Protein AF-A0A6G3X8B3-F1 (afdb_monomer_lite)

InterPro domains:
  IPR023213 Chloramphenicol acetyltransferase-like domain superfamily [G3DSA:3.30.559.10] (2-66)

Radius of gyration: 13.89 Å; chains: 1; bounding box: 27×25×40 Å

pLDDT: mean 91.08, std 5.63, range [62.28, 97.5]

Foldseek 3Di:
DPLVVLVVVVVVVLVVVQPDDADPVDGDQKDWDWADSDPPDIDIHIHGHCVVAPPVNVVVVVVVVD

Secondary structure (DSSP, 8-state):
--HHHHHHHHHHHHHHHHHSPP-TTTS-SEEEEEEESSSS-EEEEEEE-TTT--HHHHHHHHHHH-

Structure (mmCIF, N/CA/C/O backbone):
data_AF-A0A6G3X8B3-F1
#
_entry.id   AF-A0A6G3X8B3-F1
#
loop_
_atom_site.group_PDB
_atom_site.id
_atom_site.type_symbol
_atom_site.label_atom_id
_atom_site.label_alt_id
_atom_site.label_comp_id
_atom_site.label_asym_id
_atom_site.label_entity_id
_atom_site.label_seq_id
_atom_site.pdbx_PDB_ins_code
_atom_site.Cartn_x
_atom_site.Cartn_y
_atom_site.Cartn_z
_atom_site.occupancy
_atom_site.B_iso_or_equiv
_atom_site.auth_seq_id
_atom_site.auth_comp_id
_atom_site.auth_asym_id
_atom_site.auth_atom_id
_atom_site.pdbx_PDB_mo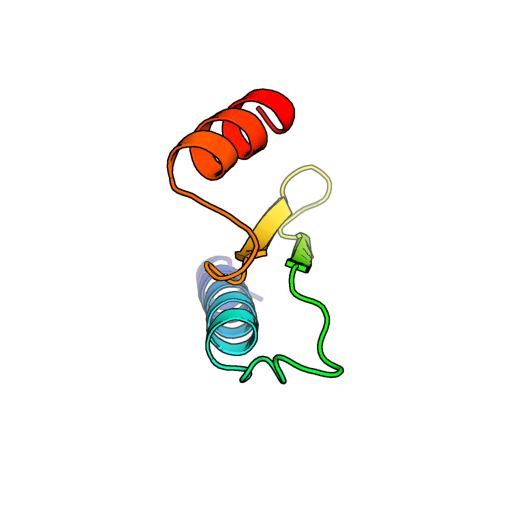del_num
ATOM 1 N N . LEU A 1 1 ? -16.415 -6.032 17.465 1.00 62.28 1 LEU A N 1
ATOM 2 C CA . LEU A 1 1 ? -15.078 -6.645 17.635 1.00 62.28 1 LEU A CA 1
ATOM 3 C C . LEU A 1 1 ? -14.342 -5.925 18.756 1.00 62.28 1 LEU A C 1
ATOM 5 O O . LEU A 1 1 ? -14.429 -4.696 18.808 1.00 62.28 1 LEU A O 1
ATOM 9 N N . ALA A 1 2 ? -13.677 -6.671 19.643 1.00 77.50 2 ALA A N 1
ATOM 10 C CA . ALA A 1 2 ? -12.710 -6.102 20.585 1.00 77.50 2 ALA A CA 1
ATOM 11 C C . ALA A 1 2 ? -11.621 -5.326 19.809 1.00 77.50 2 ALA A C 1
ATOM 13 O O . ALA A 1 2 ? -11.372 -5.696 18.658 1.00 77.50 2 ALA A O 1
ATOM 14 N N . PRO A 1 3 ? -10.998 -4.276 20.378 1.00 77.69 3 PRO A N 1
ATOM 15 C CA . PRO A 1 3 ? -10.026 -3.435 19.666 1.00 77.69 3 PRO A CA 1
ATOM 16 C C . PRO A 1 3 ? -8.945 -4.238 18.924 1.00 77.69 3 PRO A C 1
ATOM 18 O O . PRO A 1 3 ? -8.821 -4.109 17.712 1.00 77.69 3 PRO A O 1
ATOM 21 N N . SER A 1 4 ? -8.324 -5.214 19.592 1.00 86.00 4 SER A N 1
ATOM 22 C CA . SER A 1 4 ? -7.287 -6.080 19.009 1.00 86.00 4 SER A CA 1
ATOM 23 C C . SER A 1 4 ? -7.736 -6.907 17.796 1.00 86.00 4 SER A C 1
ATOM 25 O O . SER A 1 4 ? -6.946 -7.169 16.894 1.00 86.00 4 SER A O 1
ATOM 27 N N . LEU A 1 5 ? -9.008 -7.315 17.740 1.00 88.94 5 LEU A N 1
ATOM 28 C CA . LEU A 1 5 ? -9.553 -8.045 16.590 1.00 88.94 5 LEU A CA 1
ATOM 29 C C . LEU A 1 5 ? -9.793 -7.123 15.393 1.00 88.94 5 LEU A C 1
ATOM 31 O O . LEU A 1 5 ? -9.690 -7.563 14.253 1.00 88.94 5 LEU A O 1
ATOM 35 N N . ARG A 1 6 ? -10.122 -5.847 15.638 1.00 88.38 6 ARG A N 1
ATOM 36 C CA . ARG A 1 6 ? -10.211 -4.852 14.560 1.00 88.38 6 ARG A CA 1
ATOM 37 C C . ARG A 1 6 ? -8.823 -4.584 14.003 1.00 88.38 6 ARG A C 1
ATOM 39 O O . ARG A 1 6 ? -8.670 -4.529 12.789 1.00 88.38 6 ARG A O 1
ATOM 46 N N . ASP A 1 7 ? -7.831 -4.441 14.878 1.00 91.81 7 ASP A N 1
ATOM 47 C CA . ASP A 1 7 ? -6.428 -4.200 14.522 1.00 91.81 7 ASP A CA 1
ATOM 48 C C . ASP A 1 7 ? -5.897 -5.289 13.597 1.00 91.81 7 ASP A C 1
ATOM 50 O O . ASP A 1 7 ? -5.442 -4.977 12.496 1.00 91.81 7 ASP A O 1
ATOM 54 N N . ALA A 1 8 ? -6.094 -6.549 13.986 1.00 94.00 8 ALA A N 1
ATOM 55 C CA . ALA A 1 8 ? -5.731 -7.704 13.174 1.00 94.00 8 ALA A CA 1
ATOM 56 C C . ALA A 1 8 ? -6.445 -7.734 11.811 1.00 94.00 8 ALA A C 1
ATOM 58 O O . ALA A 1 8 ? -5.822 -8.053 10.802 1.00 94.00 8 ALA A O 1
ATOM 59 N N . GLU A 1 9 ? -7.735 -7.390 11.757 1.00 95.12 9 GLU A N 1
ATOM 60 C CA . GLU A 1 9 ? -8.481 -7.427 10.495 1.00 95.12 9 GLU A CA 1
ATOM 61 C C . GLU A 1 9 ? -8.031 -6.340 9.514 1.00 95.12 9 GLU A C 1
ATOM 63 O O . GLU A 1 9 ? -7.890 -6.613 8.327 1.00 95.12 9 GLU A O 1
ATOM 68 N N . ALA A 1 10 ? -7.757 -5.122 9.980 1.00 95.44 10 ALA A N 1
ATOM 69 C CA . ALA A 1 10 ? -7.236 -4.084 9.090 1.00 95.44 10 ALA A CA 1
ATOM 70 C C . ALA A 1 10 ? -5.841 -4.429 8.562 1.00 95.44 10 ALA A C 1
ATOM 72 O O . ALA A 1 10 ? -5.593 -4.234 7.376 1.00 95.44 10 ALA A O 1
ATOM 73 N N . ALA A 1 11 ? -4.970 -4.994 9.408 1.00 95.00 11 ALA A N 1
ATOM 74 C CA . ALA A 1 11 ? -3.673 -5.499 8.966 1.00 95.00 11 ALA A CA 1
ATOM 75 C C . ALA A 1 11 ? -3.847 -6.570 7.880 1.00 95.00 11 ALA A C 1
ATOM 77 O O . ALA A 1 11 ? -3.264 -6.454 6.808 1.00 95.00 11 ALA A O 1
ATOM 78 N N . ARG A 1 12 ? -4.755 -7.535 8.089 1.00 96.75 12 ARG A N 1
ATOM 79 C CA . ARG A 1 12 ? -5.076 -8.572 7.096 1.00 96.75 12 ARG A CA 1
ATOM 80 C C . ARG A 1 12 ? -5.562 -7.988 5.765 1.00 96.75 12 ARG A C 1
ATOM 82 O O . ARG A 1 12 ? -5.224 -8.516 4.708 1.00 96.75 12 ARG A O 1
ATOM 89 N N . LEU A 1 13 ? -6.380 -6.935 5.799 1.00 97.50 13 LEU A N 1
ATOM 90 C CA . LEU A 1 13 ? -6.857 -6.264 4.587 1.00 97.50 13 LEU A CA 1
ATOM 91 C C . LEU A 1 13 ? -5.726 -5.518 3.860 1.00 97.50 13 LEU A C 1
ATOM 93 O O . LEU A 1 13 ? -5.664 -5.569 2.633 1.00 97.50 13 LEU A O 1
ATOM 97 N N . GLY A 1 14 ? -4.823 -4.871 4.601 1.00 97.25 14 GLY A N 1
ATOM 98 C CA . GLY A 1 14 ? -3.613 -4.259 4.053 1.00 97.25 14 GLY A CA 1
ATOM 99 C C . GLY A 1 14 ? -2.687 -5.292 3.409 1.00 97.25 14 GLY A C 1
ATOM 100 O O . GLY A 1 14 ? -2.301 -5.137 2.252 1.00 97.25 14 GLY A O 1
ATOM 101 N N . ASP A 1 15 ? -2.409 -6.393 4.106 1.00 97.44 15 ASP A N 1
ATOM 102 C CA . ASP A 1 15 ? -1.594 -7.499 3.592 1.00 97.4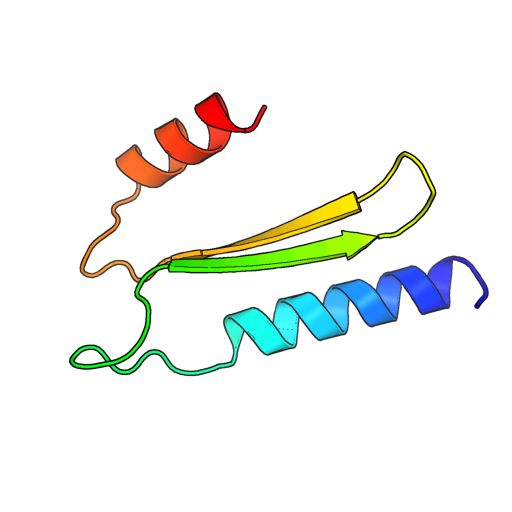4 15 ASP A CA 1
ATOM 103 C C . ASP A 1 15 ? -2.190 -8.080 2.304 1.00 97.44 15 ASP A C 1
ATOM 105 O O . ASP A 1 15 ? -1.469 -8.328 1.338 1.00 97.44 15 ASP A O 1
ATOM 109 N N . ALA A 1 16 ? -3.516 -8.242 2.251 1.00 97.12 16 ALA A N 1
ATOM 110 C CA . ALA A 1 16 ? -4.206 -8.697 1.048 1.00 97.12 16 ALA A CA 1
ATOM 111 C C . ALA A 1 16 ? -4.046 -7.713 -0.125 1.00 97.12 16 ALA A C 1
ATOM 113 O O . ALA A 1 16 ? -3.819 -8.151 -1.252 1.00 97.12 16 ALA A O 1
ATOM 114 N N . LEU A 1 17 ? -4.103 -6.397 0.125 1.00 96.31 17 LEU A N 1
ATOM 115 C CA . LEU A 1 17 ? -3.833 -5.389 -0.905 1.00 96.31 17 LEU A CA 1
ATOM 116 C C . LEU A 1 17 ? -2.399 -5.511 -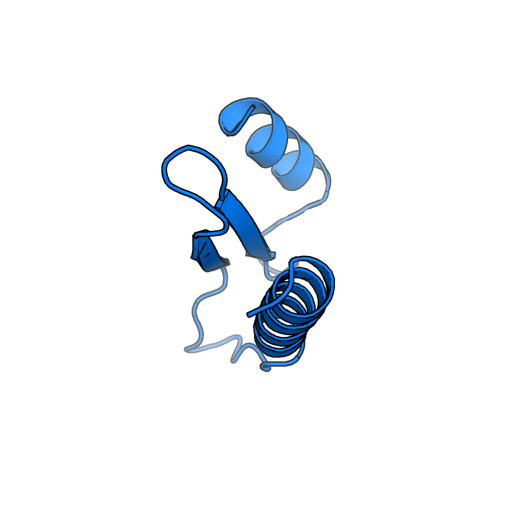1.441 1.00 96.31 17 LEU A C 1
ATOM 118 O O . LEU A 1 17 ? -2.196 -5.443 -2.651 1.00 96.31 17 LEU A O 1
ATOM 122 N N . PHE A 1 18 ? -1.398 -5.690 -0.578 1.00 94.19 18 PHE A N 1
ATOM 123 C CA . PHE A 1 18 ? 0.002 -5.781 -1.009 1.00 94.19 18 PHE A CA 1
ATOM 124 C C . PHE A 1 18 ? 0.360 -7.117 -1.669 1.00 94.19 18 PHE A C 1
ATOM 126 O O . PHE A 1 18 ? 1.252 -7.148 -2.514 1.00 94.19 18 PHE A O 1
ATOM 133 N N . ALA A 1 19 ? -0.337 -8.201 -1.320 1.00 94.69 19 ALA A N 1
ATOM 134 C CA . ALA A 1 19 ? -0.115 -9.527 -1.891 1.00 94.69 19 ALA A CA 1
ATOM 135 C C . ALA A 1 19 ? -0.708 -9.699 -3.300 1.00 94.69 19 ALA A C 1
ATOM 137 O O . ALA A 1 19 ? -0.273 -10.581 -4.039 1.00 94.69 19 ALA A O 1
ATOM 138 N N . GLU A 1 20 ? -1.696 -8.883 -3.673 1.00 90.81 20 GLU A N 1
ATOM 139 C CA . GLU A 1 20 ? -2.364 -8.980 -4.970 1.00 90.81 20 GLU A CA 1
ATOM 140 C C . GLU A 1 20 ? -1.398 -8.584 -6.115 1.00 90.81 20 GLU A C 1
ATOM 142 O O . GLU A 1 20 ? -0.929 -7.441 -6.151 1.00 90.81 20 GLU A O 1
ATOM 147 N N . PRO A 1 21 ? -1.087 -9.478 -7.072 1.00 89.94 21 PRO A N 1
ATOM 148 C CA . PRO A 1 21 ? -0.177 -9.166 -8.172 1.00 89.94 21 PRO A CA 1
ATOM 149 C C . PRO A 1 21 ? -0.678 -8.007 -9.044 1.00 89.94 21 PRO A C 1
ATOM 151 O O . PRO A 1 21 ? -1.876 -7.850 -9.274 1.00 89.94 21 PRO A O 1
ATOM 154 N N . VAL A 1 22 ? 0.247 -7.209 -9.577 1.00 88.94 22 VAL A N 1
ATOM 155 C CA . VAL A 1 22 ? -0.071 -6.157 -10.553 1.00 88.94 22 VAL A CA 1
ATOM 156 C C . VAL A 1 22 ? 0.220 -6.691 -11.951 1.00 88.94 22 VAL A C 1
ATOM 158 O O . VAL A 1 22 ? 1.355 -7.060 -12.239 1.00 88.94 22 VAL A O 1
ATOM 161 N N . ASP A 1 23 ? -0.794 -6.713 -12.816 1.00 89.88 23 ASP A N 1
ATOM 162 C CA . ASP A 1 23 ? -0.604 -6.894 -14.259 1.00 89.88 23 ASP A CA 1
ATOM 163 C C . ASP A 1 23 ? 0.020 -5.603 -14.831 1.00 89.88 23 ASP A C 1
ATOM 165 O O . ASP A 1 23 ? -0.634 -4.560 -14.786 1.00 89.88 23 ASP A O 1
ATOM 169 N N . PRO A 1 24 ? 1.258 -5.624 -15.357 1.00 83.56 24 PRO A N 1
ATOM 170 C CA . PRO A 1 24 ? 1.917 -4.417 -15.859 1.00 83.56 24 PRO A CA 1
ATOM 171 C C . PRO A 1 24 ? 1.257 -3.817 -17.108 1.00 83.56 24 PRO A C 1
ATOM 173 O O . PRO A 1 24 ? 1.471 -2.644 -17.402 1.00 83.56 24 PRO A O 1
ATOM 176 N N . GLU A 1 25 ? 0.483 -4.603 -17.861 1.00 89.00 25 GLU A N 1
ATOM 177 C CA . GLU A 1 25 ? -0.180 -4.158 -19.090 1.00 89.00 25 GLU A CA 1
ATOM 178 C C . GLU A 1 25 ? -1.602 -3.646 -18.837 1.00 89.00 25 GLU A C 1
ATOM 180 O O . GLU A 1 25 ? -2.112 -2.829 -19.606 1.00 89.00 25 GLU A O 1
ATOM 1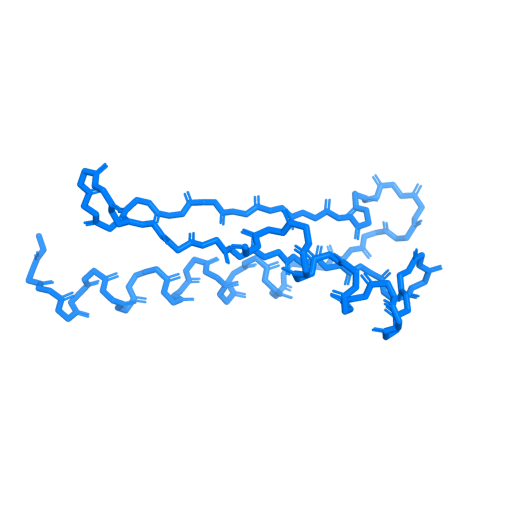85 N N . ARG A 1 26 ? -2.277 -4.163 -17.802 1.00 85.12 26 ARG A N 1
ATOM 186 C CA . ARG A 1 26 ? -3.731 -3.972 -17.614 1.00 85.12 26 ARG A CA 1
ATOM 187 C C . ARG A 1 26 ? -4.150 -3.615 -16.195 1.00 85.12 26 ARG A C 1
ATOM 189 O O . ARG A 1 26 ? -5.280 -3.175 -15.988 1.00 85.12 26 ARG A O 1
ATOM 196 N N . GLY A 1 27 ? -3.284 -3.850 -15.219 1.00 81.56 27 GLY A N 1
ATOM 197 C CA . GLY A 1 27 ? -3.558 -3.616 -13.811 1.00 81.56 27 GLY A CA 1
ATOM 198 C C . GLY A 1 27 ? -3.370 -2.146 -13.438 1.00 81.56 27 GLY A C 1
ATOM 199 O O . GLY A 1 27 ? -2.535 -1.452 -14.022 1.00 81.56 27 GLY A O 1
ATOM 200 N N . PRO A 1 28 ? -4.116 -1.640 -12.443 1.00 87.81 28 PRO A N 1
ATOM 201 C CA . PRO A 1 28 ? -3.872 -0.302 -11.939 1.00 87.81 28 PRO A CA 1
ATOM 202 C C . PRO A 1 28 ? -2.519 -0.275 -11.213 1.00 87.81 28 PRO A C 1
ATOM 204 O O . PRO A 1 28 ? -2.293 -1.014 -10.251 1.00 87.81 28 PRO A O 1
ATOM 207 N N . ALA A 1 29 ? -1.617 0.594 -11.670 1.00 89.62 29 ALA A N 1
ATOM 208 C CA . ALA A 1 29 ? -0.289 0.754 -11.079 1.00 89.62 29 ALA A CA 1
ATOM 209 C C . ALA A 1 29 ? -0.322 1.368 -9.666 1.00 89.62 29 ALA A C 1
ATOM 211 O O . ALA A 1 29 ? 0.644 1.247 -8.915 1.00 89.62 29 ALA A O 1
ATOM 212 N N . ILE A 1 30 ? -1.444 1.9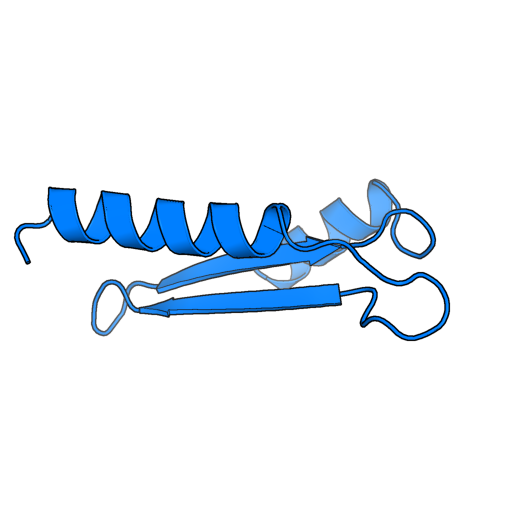92 -9.305 1.00 91.31 30 ILE A N 1
ATOM 213 C CA . ILE A 1 30 ? -1.766 2.477 -7.965 1.00 91.31 30 ILE A CA 1
ATOM 214 C C . ILE A 1 30 ? -3.082 1.847 -7.519 1.00 91.31 30 ILE A C 1
ATOM 216 O O . ILE A 1 30 ? -4.067 1.864 -8.254 1.00 91.31 30 ILE A O 1
ATOM 220 N N . ALA A 1 31 ? -3.110 1.329 -6.296 1.00 93.69 31 ALA A N 1
ATOM 221 C CA . ALA A 1 31 ? -4.326 0.879 -5.635 1.00 93.69 31 ALA A CA 1
ATOM 222 C C . ALA A 1 31 ? -4.336 1.381 -4.189 1.00 93.69 31 ALA A C 1
ATOM 224 O O . ALA A 1 31 ? -3.295 1.396 -3.532 1.00 93.69 31 ALA A O 1
ATOM 225 N N . ALA A 1 32 ? -5.507 1.777 -3.693 1.00 94.94 32 ALA A N 1
ATOM 226 C CA . ALA A 1 32 ? -5.670 2.273 -2.334 1.00 94.94 32 ALA A CA 1
ATOM 227 C C . ALA A 1 32 ? -6.831 1.575 -1.625 1.00 94.94 32 ALA A C 1
ATOM 229 O O . ALA A 1 32 ? -7.849 1.246 -2.238 1.00 94.94 32 ALA A O 1
ATOM 230 N N . LEU A 1 33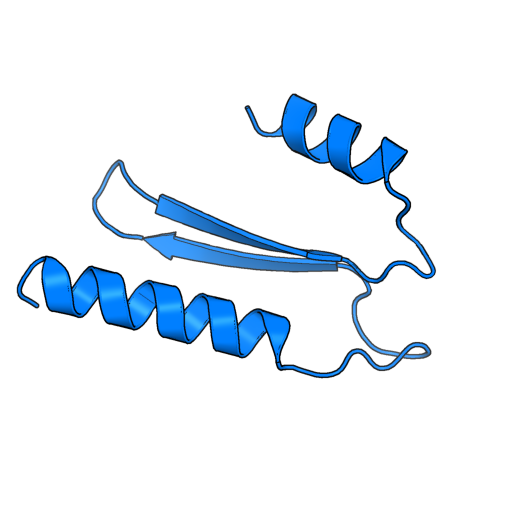 ? -6.680 1.387 -0.319 1.00 96.81 33 LEU A N 1
ATOM 231 C CA . LEU A 1 33 ? -7.698 0.853 0.571 1.00 96.81 33 LEU A CA 1
ATOM 232 C C . LEU A 1 33 ? -7.796 1.750 1.805 1.00 96.81 33 LEU A C 1
ATOM 234 O O . LEU A 1 33 ? -6.809 1.944 2.508 1.00 96.81 33 LEU A O 1
ATOM 238 N N . LEU A 1 34 ? -9.001 2.242 2.095 1.00 96.88 34 LEU A N 1
ATOM 239 C CA . LEU A 1 34 ? -9.294 2.990 3.315 1.00 96.88 34 LEU A CA 1
ATOM 240 C C . LEU A 1 34 ? -10.113 2.117 4.271 1.00 96.88 34 LEU A C 1
ATOM 242 O O . LEU A 1 34 ? -11.265 1.782 3.987 1.00 96.88 34 LEU A O 1
ATOM 246 N N . VAL A 1 35 ? -9.537 1.766 5.418 1.00 96.50 35 VAL A N 1
ATOM 247 C CA . VAL A 1 35 ? -10.203 0.968 6.452 1.00 96.50 35 VAL A CA 1
ATOM 248 C C . VAL A 1 35 ? -10.679 1.883 7.571 1.00 96.50 35 VAL A C 1
ATOM 250 O O . VAL A 1 35 ? -9.888 2.509 8.269 1.00 96.50 35 VAL A O 1
ATOM 253 N N . ARG A 1 36 ? -11.994 1.936 7.789 1.00 94.31 36 ARG A N 1
ATOM 254 C CA . ARG A 1 36 ? -12.578 2.692 8.903 1.00 94.31 36 ARG A CA 1
ATOM 255 C C . ARG A 1 36 ? -12.360 1.965 10.234 1.00 94.31 36 ARG A C 1
ATOM 257 O O . ARG A 1 36 ? -12.944 0.903 10.457 1.00 94.31 36 ARG A O 1
ATOM 264 N N . ARG A 1 37 ? -11.588 2.567 11.145 1.00 91.56 37 ARG A N 1
ATOM 265 C CA . ARG A 1 37 ? -11.367 2.078 12.522 1.00 91.56 37 ARG A CA 1
ATOM 266 C C . ARG A 1 37 ? -12.439 2.576 13.486 1.00 91.56 37 ARG A C 1
ATOM 268 O O . ARG A 1 37 ? -12.976 1.798 14.276 1.00 91.56 37 ARG A O 1
ATOM 275 N N . ALA A 1 38 ? -12.760 3.862 13.378 1.00 90.44 38 ALA A N 1
ATOM 276 C CA . ALA A 1 38 ? -13.773 4.585 14.143 1.00 90.44 38 ALA A CA 1
ATOM 277 C C . ALA A 1 38 ? -14.387 5.697 13.269 1.00 90.44 38 ALA A C 1
ATOM 279 O O . ALA A 1 38 ? -14.142 5.741 12.068 1.00 90.44 38 ALA A O 1
ATOM 280 N N . ALA A 1 39 ? -15.215 6.578 13.834 1.00 93.06 39 ALA A N 1
ATOM 281 C CA . ALA A 1 39 ? -15.822 7.672 13.066 1.00 93.06 39 ALA A CA 1
ATOM 282 C C . ALA A 1 39 ? -14.775 8.649 12.491 1.00 93.06 39 ALA A C 1
ATOM 284 O O . ALA A 1 39 ? -14.950 9.158 11.389 1.00 93.06 39 ALA A O 1
ATOM 285 N N . ASP A 1 40 ? -13.685 8.857 13.224 1.00 94.12 40 ASP A N 1
ATOM 286 C CA . ASP A 1 40 ? -12.624 9.838 12.988 1.00 94.12 40 ASP A CA 1
ATOM 287 C C . ASP A 1 40 ? -11.237 9.204 12.791 1.00 94.12 40 ASP A C 1
ATOM 289 O O . ASP A 1 40 ? -10.262 9.910 12.562 1.00 94.12 40 ASP A O 1
ATOM 293 N N . HIS A 1 41 ? -11.141 7.873 12.823 1.00 92.44 41 HIS A N 1
ATOM 294 C CA . HIS A 1 41 ? -9.883 7.144 12.674 1.00 92.44 41 HIS A CA 1
ATOM 295 C C . HIS A 1 41 ? -9.986 6.155 11.513 1.00 92.44 41 HIS A C 1
ATOM 297 O O . HIS A 1 41 ? -10.879 5.298 11.486 1.00 92.44 41 HIS A O 1
ATOM 303 N N . HIS A 1 42 ? -9.074 6.286 10.553 1.00 94.19 42 HIS A N 1
ATOM 304 C CA . HIS A 1 42 ? -8.978 5.433 9.378 1.00 94.19 42 HIS A CA 1
ATOM 305 C C . HIS A 1 42 ? -7.523 5.037 9.127 1.00 94.19 42 HIS A C 1
ATOM 307 O O . HIS A 1 42 ? -6.627 5.852 9.330 1.00 94.19 42 HIS A O 1
ATOM 313 N N . ASP A 1 43 ? -7.324 3.823 8.623 1.00 95.31 43 ASP A N 1
ATOM 314 C CA . ASP A 1 43 ? -6.038 3.377 8.092 1.00 95.31 43 ASP A CA 1
ATOM 315 C C . ASP A 1 43 ? -6.104 3.491 6.567 1.00 95.31 43 ASP A C 1
ATOM 317 O O . ASP A 1 43 ? -7.023 2.947 5.944 1.00 95.31 43 ASP A O 1
ATOM 321 N N . LEU A 1 44 ? -5.147 4.195 5.968 1.00 95.25 44 LEU A N 1
ATOM 322 C CA . LEU A 1 44 ? -4.979 4.274 4.521 1.00 95.25 44 LEU A CA 1
ATOM 323 C C . LEU A 1 44 ? -3.811 3.377 4.103 1.00 95.25 44 LEU A C 1
ATOM 325 O O . LEU A 1 44 ? -2.675 3.595 4.515 1.00 95.25 44 LEU A O 1
ATOM 329 N N . PHE A 1 45 ? -4.091 2.396 3.251 1.00 95.94 45 PHE A N 1
ATOM 330 C CA . PHE A 1 45 ? -3.080 1.580 2.588 1.00 95.94 45 PHE A CA 1
ATOM 331 C C . PHE A 1 45 ? -2.982 2.004 1.129 1.00 95.94 45 PHE A C 1
ATOM 333 O O . PHE A 1 45 ? -4.000 2.069 0.438 1.00 95.94 45 PHE A O 1
ATOM 340 N N . VAL A 1 46 ? -1.765 2.259 0.650 1.00 94.19 46 VAL A N 1
ATOM 341 C CA . VAL A 1 46 ? -1.496 2.592 -0.752 1.00 94.19 46 VAL A CA 1
ATOM 342 C C . VAL A 1 46 ? -0.430 1.649 -1.283 1.00 94.19 46 VAL A C 1
ATOM 344 O O . VAL A 1 46 ? 0.670 1.569 -0.741 1.00 94.19 46 VAL A O 1
ATOM 347 N N . ARG A 1 47 ? -0.756 0.934 -2.358 1.00 93.06 47 ARG A N 1
ATOM 348 C CA . ARG A 1 47 ? 0.188 0.122 -3.120 1.00 93.06 47 ARG A CA 1
ATOM 349 C C . ARG A 1 47 ? 0.526 0.845 -4.410 1.00 93.06 47 ARG A C 1
ATOM 351 O O . ARG A 1 47 ? -0.371 1.205 -5.171 1.00 93.06 47 ARG A O 1
ATOM 358 N N . VAL A 1 48 ? 1.818 0.972 -4.673 1.00 91.62 48 VAL A N 1
ATOM 359 C CA . VAL A 1 48 ? 2.365 1.589 -5.882 1.00 91.62 48 VAL A CA 1
ATOM 360 C C . VAL A 1 48 ? 3.252 0.586 -6.617 1.00 91.62 48 VAL A C 1
ATOM 362 O O . VAL A 1 48 ? 3.976 -0.193 -5.994 1.00 91.62 48 VAL A O 1
ATOM 365 N N . HIS A 1 49 ? 3.203 0.586 -7.945 1.00 90.19 49 HIS A N 1
ATOM 366 C CA . HIS A 1 49 ? 4.106 -0.200 -8.776 1.00 90.19 49 HIS A CA 1
ATOM 367 C C . HIS A 1 49 ? 5.341 0.632 -9.143 1.00 90.19 49 HIS A C 1
ATOM 369 O O . HIS A 1 49 ? 5.227 1.657 -9.812 1.00 90.19 49 HIS A O 1
ATOM 375 N N . HIS A 1 50 ? 6.536 0.158 -8.775 1.00 88.44 50 HIS A N 1
ATOM 376 C CA . HIS A 1 50 ? 7.786 0.909 -8.962 1.00 88.44 50 HIS A CA 1
ATOM 377 C C . HIS A 1 50 ? 8.123 1.238 -10.431 1.00 88.44 50 HIS A C 1
ATOM 379 O O . HIS A 1 50 ? 8.852 2.179 -10.717 1.00 88.44 50 HIS A O 1
ATOM 385 N N . GLY A 1 51 ? 7.562 0.488 -11.387 1.00 88.56 51 GLY A N 1
ATOM 386 C CA . GLY A 1 51 ? 7.704 0.775 -12.820 1.00 88.56 51 GLY A CA 1
ATOM 387 C C . GLY A 1 51 ? 7.119 2.124 -13.266 1.00 88.56 51 GLY A C 1
ATOM 388 O O . GLY A 1 51 ? 7.449 2.578 -14.356 1.00 88.56 51 GLY A O 1
ATOM 389 N N . VAL A 1 52 ? 6.276 2.764 -12.445 1.00 86.69 52 VAL A N 1
ATOM 390 C CA . VAL A 1 52 ? 5.743 4.121 -12.688 1.00 86.69 52 VAL A CA 1
ATOM 391 C C . VAL A 1 52 ? 5.927 5.061 -11.491 1.00 86.69 52 VAL A C 1
ATOM 393 O O . VAL A 1 52 ? 5.429 6.183 -11.520 1.00 86.69 52 VAL A O 1
ATOM 396 N N . PHE A 1 53 ? 6.584 4.599 -10.424 1.00 90.25 53 PHE A N 1
ATOM 397 C CA . PHE A 1 53 ? 6.663 5.300 -9.147 1.00 90.25 53 PHE A CA 1
ATOM 398 C C . PHE A 1 53 ? 8.035 5.070 -8.511 1.00 90.25 53 PHE A C 1
ATOM 400 O O . PHE A 1 53 ? 8.428 3.931 -8.271 1.00 90.25 53 PHE A O 1
ATOM 407 N N . ASP A 1 54 ? 8.783 6.133 -8.251 1.00 91.19 54 ASP A N 1
ATOM 408 C CA . ASP A 1 54 ? 10.110 6.043 -7.645 1.00 91.19 54 ASP A CA 1
ATOM 409 C C . ASP A 1 54 ? 10.098 6.451 -6.164 1.00 91.19 54 ASP A C 1
ATOM 411 O O . ASP A 1 54 ? 9.066 6.808 -5.594 1.00 91.19 54 ASP A O 1
ATOM 415 N N . ALA A 1 55 ? 11.262 6.354 -5.517 1.00 89.44 55 ALA A N 1
ATOM 416 C CA . ALA A 1 55 ? 11.400 6.706 -4.107 1.00 89.44 55 ALA A CA 1
ATOM 417 C C . ALA A 1 55 ? 11.109 8.195 -3.844 1.00 89.44 55 ALA A C 1
ATOM 419 O O . ALA A 1 55 ? 10.472 8.512 -2.850 1.00 89.44 55 ALA A O 1
ATOM 420 N N . ALA A 1 56 ? 11.506 9.096 -4.749 1.00 94.38 56 ALA A N 1
ATOM 421 C CA . ALA A 1 56 ? 11.246 10.529 -4.596 1.00 94.38 56 ALA A CA 1
ATOM 422 C C . ALA A 1 56 ? 9.746 10.857 -4.713 1.00 94.38 56 ALA A C 1
ATOM 424 O O . ALA A 1 56 ? 9.228 11.695 -3.981 1.00 94.38 56 ALA A O 1
ATOM 425 N N . SER A 1 57 ? 9.030 10.159 -5.597 1.00 92.19 57 SER A N 1
ATOM 426 C CA . SER A 1 57 ? 7.573 10.257 -5.721 1.00 92.19 57 SER A CA 1
ATOM 427 C C . SER A 1 57 ? 6.859 9.755 -4.463 1.00 92.19 57 SER A C 1
ATOM 429 O O . SER A 1 57 ? 5.786 10.257 -4.136 1.00 92.19 57 SER A O 1
ATOM 431 N N . ALA A 1 58 ? 7.446 8.794 -3.736 1.00 89.81 58 ALA A N 1
ATOM 432 C CA . ALA A 1 58 ? 6.915 8.326 -2.455 1.00 89.81 58 ALA A CA 1
ATOM 433 C C . ALA A 1 58 ? 6.943 9.424 -1.395 1.00 89.81 58 ALA A C 1
ATOM 435 O O . ALA A 1 58 ? 5.948 9.602 -0.696 1.00 89.81 58 ALA A O 1
ATOM 436 N N . ASP A 1 59 ? 8.037 10.181 -1.326 1.00 91.62 59 ASP A N 1
ATOM 437 C CA . ASP A 1 59 ? 8.162 11.302 -0.395 1.00 91.62 59 ASP A CA 1
ATOM 438 C C . ASP A 1 59 ? 7.111 12.381 -0.699 1.00 91.62 59 ASP A C 1
ATOM 440 O O . ASP A 1 59 ? 6.384 12.800 0.197 1.00 91.62 59 ASP A O 1
ATOM 444 N N . VAL A 1 60 ? 6.935 12.745 -1.977 1.00 94.44 60 VAL A N 1
ATOM 445 C CA . VAL A 1 60 ? 5.896 13.707 -2.397 1.00 94.44 60 VAL A CA 1
ATOM 446 C C . VAL A 1 60 ? 4.492 13.217 -2.038 1.00 94.44 60 VAL A C 1
ATOM 448 O O . VAL A 1 60 ? 3.691 13.982 -1.511 1.00 94.44 60 VAL A O 1
ATOM 451 N N . LEU A 1 61 ? 4.183 11.941 -2.291 1.00 90.81 61 LEU A N 1
ATOM 452 C CA . LEU A 1 61 ? 2.877 11.366 -1.958 1.00 90.81 61 LEU A CA 1
ATOM 453 C C . LEU A 1 61 ? 2.595 11.420 -0.452 1.00 90.81 61 LEU A C 1
ATOM 455 O O . LEU A 1 61 ? 1.460 11.663 -0.049 1.00 90.81 61 LEU A O 1
ATOM 459 N N . VAL A 1 62 ? 3.606 11.162 0.377 1.00 89.44 62 VAL A N 1
ATOM 460 C CA . VAL A 1 62 ? 3.475 11.251 1.834 1.00 89.44 62 VAL A CA 1
ATOM 461 C C . VAL A 1 62 ? 3.242 12.700 2.259 1.00 89.44 62 VAL A C 1
ATOM 463 O O . VAL A 1 62 ? 2.322 12.946 3.034 1.00 89.44 62 VAL A O 1
ATOM 466 N N . ASP A 1 63 ? 4.004 13.646 1.711 1.00 94.12 63 ASP A N 1
ATOM 467 C CA . ASP A 1 63 ? 3.863 15.075 2.011 1.00 94.12 63 ASP A CA 1
ATOM 468 C C . ASP A 1 63 ? 2.497 15.648 1.592 1.00 94.12 63 ASP A C 1
ATOM 470 O O . ASP A 1 63 ? 1.978 16.540 2.252 1.00 94.12 63 ASP A O 1
ATOM 474 N N . GLU A 1 64 ? 1.887 15.153 0.512 1.00 92.12 64 GLU A N 1
ATOM 475 C CA . GLU A 1 64 ? 0.555 15.600 0.076 1.00 92.12 64 GLU A CA 1
ATOM 476 C C . GLU A 1 64 ? -0.595 15.026 0.921 1.00 92.12 64 GLU A C 1
ATOM 478 O O . GLU A 1 64 ? -1.699 15.580 0.926 1.00 92.12 64 GLU A O 1
ATOM 483 N N . LEU A 1 65 ? -0.368 13.899 1.603 1.00 87.94 65 LEU A N 1
ATOM 484 C CA . LEU A 1 65 ? -1.379 13.206 2.406 1.00 87.94 65 LEU A CA 1
ATOM 485 C C . LEU A 1 65 ? -1.357 13.588 3.895 1.00 87.94 65 LEU A C 1
ATOM 487 O O . LEU A 1 65 ? -2.344 13.310 4.585 1.00 87.94 65 LEU A O 1
ATOM 491 N N . LEU A 1 66 ? -0.259 14.169 4.388 1.00 84.44 66 LEU A N 1
ATOM 492 C CA . LEU A 1 66 ? -0.048 14.561 5.790 1.00 84.44 66 LEU A CA 1
ATOM 493 C C . LEU A 1 66 ? -0.272 16.062 6.021 1.00 84.44 66 LEU A C 1
ATOM 495 O O . LEU A 1 66 ? -0.810 16.389 7.106 1.00 84.44 66 LEU A O 1
#

Sequence (66 aa):
LAPSLRDAEAARLGDALFAEPVDPERGPAIAALLVRRAADHHDLFVRVHHGVFDAASADVLVDELL

Organism: NCBI:txid2706086